Protein AF-A0A179BEB5-F1 (afdb_monomer_lite)

Organism: Rhizobium leguminosarum (NCBI:txid384)

Radius of gyration: 16.82 Å; chains: 1; bounding box: 39×48×45 Å

Structure (mmCIF, N/CA/C/O backbone):
data_AF-A0A179BEB5-F1
#
_entry.id   AF-A0A179BEB5-F1
#
loop_
_atom_site.group_PDB
_atom_site.id
_atom_site.type_symbol
_atom_site.label_atom_id
_atom_site.label_alt_id
_atom_site.label_comp_id
_atom_site.label_asym_id
_atom_site.label_entity_id
_atom_site.label_seq_id
_atom_site.pdbx_PDB_ins_code
_atom_site.Cartn_x
_atom_site.Cartn_y
_atom_site.Cartn_z
_atom_site.occupancy
_atom_site.B_iso_or_equiv
_atom_site.auth_seq_id
_atom_site.auth_comp_id
_atom_site.auth_asym_id
_atom_site.auth_atom_id
_atom_site.pdbx_PDB_model_num
ATOM 1 N N . MET A 1 1 ? 1.608 3.283 19.211 1.00 69.62 1 MET A N 1
ATOM 2 C CA . MET A 1 1 ? 1.723 3.053 17.757 1.00 69.62 1 MET A CA 1
ATOM 3 C C . MET A 1 1 ? 1.717 1.557 17.558 1.00 69.62 1 MET A C 1
ATOM 5 O O . MET A 1 1 ? 2.551 0.894 18.161 1.00 69.62 1 MET A O 1
ATOM 9 N N . VAL A 1 2 ? 0.733 1.045 16.826 1.00 82.19 2 VAL A N 1
ATOM 10 C CA . VAL A 1 2 ? 0.591 -0.392 16.544 1.00 82.19 2 VAL A CA 1
ATOM 11 C C . VAL A 1 2 ? 1.192 -0.645 15.170 1.00 82.19 2 VAL A C 1
ATOM 13 O O . VAL A 1 2 ? 1.034 0.196 14.291 1.00 82.19 2 VAL A O 1
ATOM 16 N N . LYS A 1 3 ? 1.918 -1.748 14.996 1.00 85.81 3 LYS A N 1
ATOM 17 C CA . LYS A 1 3 ? 2.473 -2.148 13.702 1.00 85.81 3 LYS A CA 1
ATOM 18 C C . LYS A 1 3 ? 2.000 -3.551 13.357 1.00 85.81 3 LYS A C 1
ATOM 20 O O . LYS A 1 3 ? 1.951 -4.388 14.255 1.00 85.81 3 LYS A O 1
ATOM 25 N N . ALA A 1 4 ? 1.687 -3.778 12.093 1.00 85.62 4 ALA A N 1
ATOM 26 C CA . ALA A 1 4 ? 1.314 -5.076 11.556 1.00 85.62 4 ALA A CA 1
ATOM 27 C C . ALA A 1 4 ? 2.020 -5.285 10.216 1.00 85.62 4 ALA A C 1
ATOM 29 O O . ALA A 1 4 ? 2.137 -4.349 9.428 1.00 85.62 4 ALA A O 1
ATOM 30 N N . ASP A 1 5 ? 2.503 -6.496 9.970 1.00 87.94 5 ASP A N 1
ATOM 31 C CA . ASP A 1 5 ? 3.088 -6.871 8.689 1.00 87.94 5 ASP A CA 1
ATOM 32 C C . ASP A 1 5 ? 2.019 -7.567 7.844 1.00 87.94 5 ASP A C 1
ATOM 34 O O . ASP A 1 5 ? 1.338 -8.480 8.311 1.00 87.94 5 ASP A O 1
ATOM 38 N N . GLY A 1 6 ? 1.870 -7.119 6.603 1.00 84.94 6 GLY A N 1
ATOM 39 C CA . GLY A 1 6 ? 0.971 -7.677 5.607 1.00 84.94 6 GLY A CA 1
ATOM 40 C C . GLY A 1 6 ? 1.747 -8.108 4.368 1.00 84.94 6 GLY A C 1
ATOM 41 O O . GLY A 1 6 ? 2.810 -7.576 4.044 1.00 84.94 6 GLY A O 1
ATOM 42 N N . ASN A 1 7 ? 1.223 -9.085 3.636 1.00 88.94 7 ASN A N 1
ATOM 43 C CA . ASN A 1 7 ? 1.724 -9.393 2.298 1.00 88.94 7 ASN A CA 1
ATOM 44 C C . ASN A 1 7 ? 0.772 -8.783 1.283 1.00 88.94 7 ASN A C 1
ATOM 46 O O . ASN A 1 7 ? -0.428 -8.809 1.474 1.00 88.94 7 ASN A O 1
ATOM 50 N N . G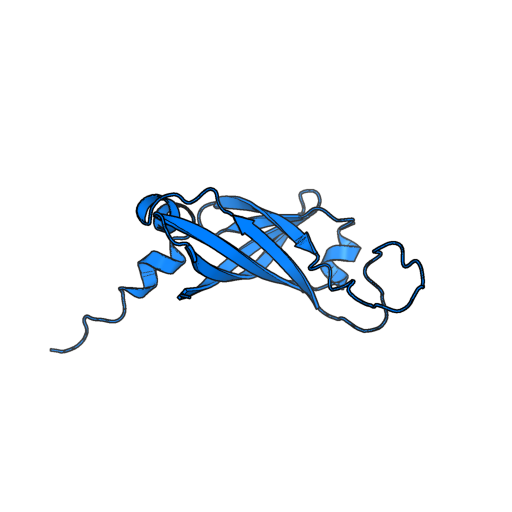LY A 1 8 ? 1.269 -8.238 0.193 1.00 88.94 8 GLY A N 1
ATOM 51 C CA . GLY A 1 8 ? 0.441 -7.661 -0.851 1.00 88.94 8 GLY A CA 1
ATOM 52 C C . GLY A 1 8 ? 1.109 -7.850 -2.190 1.00 88.94 8 GLY A C 1
ATOM 53 O O . GLY A 1 8 ? 2.012 -8.675 -2.351 1.00 88.94 8 GLY A O 1
ATOM 54 N N . ALA A 1 9 ? 0.683 -7.058 -3.154 1.00 91.56 9 ALA A N 1
ATOM 55 C CA . ALA A 1 9 ? 1.356 -6.977 -4.424 1.00 91.56 9 ALA A CA 1
ATOM 56 C C . ALA A 1 9 ? 1.469 -5.526 -4.869 1.00 91.56 9 ALA A C 1
ATOM 58 O O . ALA A 1 9 ? 0.531 -4.755 -4.724 1.00 91.56 9 ALA A O 1
ATOM 59 N N . ILE A 1 10 ? 2.620 -5.146 -5.396 1.00 89.81 10 ILE A N 1
ATOM 60 C CA . ILE A 1 10 ? 2.827 -3.834 -5.989 1.00 89.81 10 ILE A CA 1
ATOM 61 C C . ILE A 1 10 ? 2.472 -3.899 -7.473 1.00 89.81 10 ILE A C 1
ATOM 63 O O . ILE A 1 10 ? 2.978 -4.758 -8.189 1.00 89.81 10 ILE A O 1
ATOM 67 N N . ASP A 1 11 ? 1.599 -3.005 -7.915 1.00 89.50 11 ASP A N 1
ATOM 68 C CA . ASP A 1 11 ? 1.222 -2.773 -9.304 1.00 89.50 11 ASP A CA 1
ATOM 69 C C . ASP A 1 11 ? 1.968 -1.542 -9.831 1.00 89.50 11 ASP A C 1
ATOM 71 O O . ASP A 1 11 ? 1.822 -0.433 -9.308 1.00 89.50 11 ASP A O 1
ATOM 75 N N . VAL A 1 12 ? 2.783 -1.751 -10.864 1.00 88.00 12 VAL A N 1
ATOM 76 C CA . VAL A 1 12 ? 3.509 -0.701 -11.588 1.00 88.00 12 VAL A CA 1
ATOM 77 C C . VAL A 1 12 ? 3.190 -0.856 -13.063 1.00 88.00 12 VAL A C 1
ATOM 79 O O . VAL A 1 12 ? 3.515 -1.883 -13.657 1.00 88.00 12 VAL A O 1
ATOM 82 N N . ASN A 1 13 ? 2.535 0.143 -13.660 1.00 84.88 13 ASN A N 1
ATOM 83 C CA . ASN A 1 13 ? 2.122 0.110 -15.070 1.00 84.88 13 ASN A CA 1
ATOM 84 C C . ASN A 1 13 ? 1.321 -1.159 -15.457 1.00 84.88 13 ASN A C 1
ATOM 86 O O . ASN A 1 13 ? 1.481 -1.698 -16.552 1.00 84.88 13 ASN A O 1
ATOM 90 N N . GLY A 1 14 ? 0.473 -1.672 -14.557 1.00 84.38 14 GLY A N 1
ATOM 91 C CA . GLY A 1 14 ? -0.306 -2.898 -14.777 1.00 84.38 14 GLY A CA 1
ATOM 92 C C . GLY A 1 14 ? 0.474 -4.202 -14.569 1.00 84.38 14 GLY A C 1
ATOM 93 O O . GLY A 1 14 ? -0.055 -5.284 -14.832 1.00 84.38 14 GLY A O 1
ATOM 94 N N . GLN A 1 15 ? 1.736 -4.127 -14.136 1.00 85.62 15 GLN A N 1
ATOM 95 C CA . GLN A 1 15 ? 2.551 -5.286 -13.795 1.00 85.62 15 GLN A CA 1
ATOM 96 C C . GLN A 1 15 ? 2.611 -5.448 -12.282 1.00 85.62 15 GLN A C 1
ATOM 98 O O . GLN A 1 15 ? 3.115 -4.587 -11.563 1.00 85.62 15 GLN A O 1
ATOM 103 N N . VAL A 1 16 ? 2.115 -6.592 -11.819 1.00 88.50 16 VAL A N 1
ATOM 104 C CA . VAL A 1 16 ? 1.935 -6.889 -10.401 1.00 88.50 16 VAL A CA 1
ATOM 105 C C . VAL A 1 16 ? 3.061 -7.795 -9.900 1.00 88.50 16 VAL A C 1
ATOM 107 O O . VAL A 1 16 ? 3.368 -8.805 -10.536 1.00 88.50 16 VAL A O 1
ATOM 110 N N . SER A 1 17 ? 3.664 -7.473 -8.754 1.00 87.31 17 SER A N 1
ATOM 111 C CA . SER A 1 17 ? 4.646 -8.333 -8.076 1.00 87.31 17 SER A CA 1
ATOM 112 C C . SER A 1 17 ? 4.341 -8.488 -6.593 1.00 87.31 17 SER A C 1
ATOM 114 O O . SER A 1 17 ? 4.029 -7.495 -5.942 1.00 87.31 17 SER A O 1
ATOM 116 N N . PRO A 1 18 ? 4.466 -9.697 -6.020 1.00 89.00 18 PRO A N 1
ATOM 117 C CA . PRO A 1 18 ? 4.271 -9.899 -4.591 1.00 89.00 18 PRO A CA 1
ATOM 118 C C . PRO A 1 18 ? 5.323 -9.129 -3.782 1.00 89.00 18 PRO A C 1
ATOM 120 O O . PRO A 1 18 ? 6.510 -9.152 -4.111 1.00 89.00 18 PRO A O 1
ATOM 123 N N . VAL A 1 19 ? 4.880 -8.461 -2.718 1.00 88.69 19 VAL A N 1
ATOM 124 C CA . VAL A 1 19 ? 5.723 -7.713 -1.773 1.00 88.69 19 VAL A CA 1
ATOM 125 C C . VAL A 1 19 ? 5.209 -7.887 -0.349 1.00 88.69 19 VAL A C 1
ATOM 127 O O . VAL A 1 19 ? 4.036 -8.177 -0.127 1.00 88.69 19 VAL A O 1
ATOM 130 N N . THR A 1 20 ? 6.077 -7.678 0.631 1.00 89.25 20 THR A N 1
ATOM 131 C CA . THR A 1 20 ? 5.675 -7.564 2.038 1.00 89.25 20 THR A CA 1
ATOM 132 C C . THR A 1 20 ? 5.688 -6.091 2.422 1.00 89.25 20 THR A C 1
ATOM 134 O O . THR A 1 20 ? 6.614 -5.364 2.062 1.00 89.25 20 THR A O 1
ATOM 137 N N . TYR A 1 21 ? 4.663 -5.652 3.141 1.00 88.44 21 TYR A N 1
ATOM 138 C CA . TYR A 1 21 ? 4.508 -4.288 3.619 1.00 88.44 21 TYR A CA 1
ATOM 139 C C . TYR A 1 21 ? 4.249 -4.284 5.126 1.00 88.44 21 TYR A C 1
ATOM 141 O O . TYR A 1 21 ? 3.683 -5.219 5.679 1.00 88.44 21 TYR A O 1
ATOM 149 N N . THR A 1 22 ? 4.660 -3.224 5.803 1.00 88.88 22 THR A N 1
ATOM 150 C CA . THR A 1 22 ? 4.373 -2.979 7.212 1.00 88.88 22 THR A CA 1
ATOM 151 C C . THR A 1 22 ? 3.416 -1.804 7.304 1.00 88.88 22 THR A C 1
ATOM 153 O O . THR A 1 22 ? 3.684 -0.730 6.766 1.00 88.88 22 THR A O 1
ATOM 156 N N . VAL A 1 23 ? 2.323 -1.982 8.032 1.00 87.62 23 VAL A N 1
ATOM 157 C CA . VAL A 1 23 ? 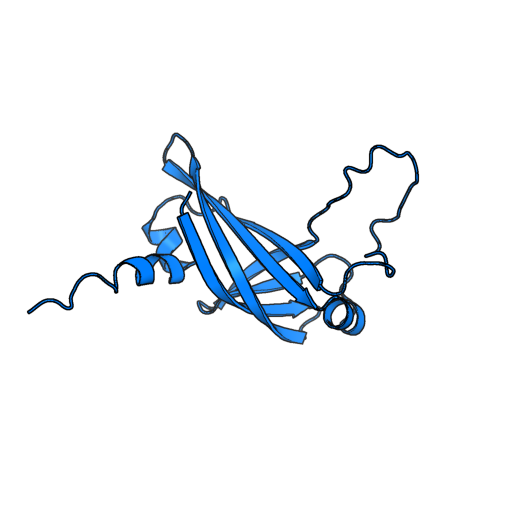1.368 -0.928 8.359 1.00 87.62 23 VAL A CA 1
ATOM 158 C C . VAL A 1 23 ? 1.589 -0.464 9.786 1.00 87.62 23 VAL A C 1
ATOM 160 O O . VAL A 1 23 ? 1.691 -1.261 10.712 1.00 87.62 23 VAL A O 1
ATOM 163 N N . SER A 1 24 ? 1.656 0.844 9.977 1.00 85.88 24 SER A N 1
ATOM 164 C CA . SER A 1 24 ? 1.853 1.526 11.246 1.00 85.88 24 SER A CA 1
ATOM 165 C C . SER A 1 24 ? 0.647 2.407 11.548 1.00 85.88 24 SER A C 1
ATOM 167 O O . SER A 1 24 ? 0.402 3.409 10.885 1.00 85.88 24 SER A O 1
ATOM 169 N N . LEU A 1 25 ? -0.085 2.064 12.602 1.00 84.38 25 LEU A N 1
ATOM 170 C CA . LEU A 1 25 ? -1.226 2.817 13.096 1.00 84.38 25 LEU A CA 1
ATOM 171 C C . LEU A 1 25 ? -0.802 3.819 14.176 1.00 84.38 25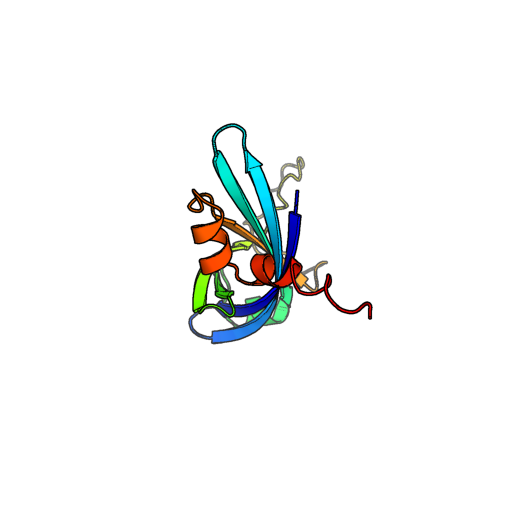 LEU A C 1
ATOM 173 O O . LEU A 1 25 ? -0.307 3.451 15.255 1.00 84.38 25 LEU A O 1
ATOM 177 N N . LYS A 1 26 ? -1.072 5.098 13.920 1.00 84.25 26 LYS A N 1
ATOM 178 C CA . LYS A 1 26 ? -0.932 6.202 14.870 1.00 84.25 26 LYS A CA 1
ATOM 179 C C . LYS A 1 26 ? -2.306 6.802 15.164 1.00 84.25 26 LYS A C 1
ATOM 181 O O . LYS A 1 26 ? -2.912 7.463 14.330 1.00 84.25 26 LYS A O 1
ATOM 186 N N . GLN A 1 27 ? -2.796 6.606 16.384 1.00 78.44 27 GLN A N 1
ATOM 187 C CA . GLN A 1 27 ? -4.022 7.260 16.839 1.00 78.44 27 GLN A CA 1
ATOM 188 C C . GLN A 1 27 ? -3.740 8.746 17.108 1.00 78.44 27 GLN A C 1
ATOM 190 O O . GLN A 1 27 ? -2.902 9.077 17.952 1.00 78.44 27 GLN A O 1
ATOM 195 N N . ARG A 1 28 ? -4.425 9.652 16.401 1.00 72.88 28 ARG A N 1
ATOM 196 C CA . ARG A 1 28 ? -4.389 11.092 16.695 1.00 72.88 28 ARG A CA 1
ATOM 197 C C . ARG A 1 28 ? -5.418 11.442 17.771 1.00 72.88 28 ARG A C 1
ATOM 199 O O . ARG A 1 28 ? -6.443 10.776 17.933 1.00 72.88 28 ARG A O 1
ATOM 206 N N . LYS A 1 29 ? -5.161 12.523 18.518 1.00 70.06 29 LYS A N 1
ATOM 207 C CA . LYS A 1 29 ? -6.148 13.088 19.452 1.00 70.06 29 LYS A CA 1
ATOM 208 C C . LYS A 1 29 ? -7.397 13.490 18.657 1.00 70.06 29 LYS A C 1
ATOM 210 O O . LYS A 1 29 ? -7.294 14.345 17.787 1.00 70.06 29 LYS A O 1
ATOM 215 N N . GLY A 1 30 ? -8.548 12.885 18.961 1.00 65.19 30 GLY A N 1
ATOM 216 C CA . GLY A 1 30 ? -9.828 13.225 18.319 1.00 65.19 30 GLY A CA 1
ATOM 217 C C . GLY A 1 30 ? -10.435 12.167 17.388 1.00 65.19 30 GLY A C 1
ATOM 218 O O . GLY A 1 30 ? -11.215 12.537 16.522 1.00 65.19 30 GLY A O 1
ATOM 219 N N . ARG A 1 31 ? -10.133 10.871 17.584 1.00 64.62 31 ARG A N 1
ATOM 220 C CA . ARG A 1 31 ? -10.690 9.719 16.827 1.00 64.62 31 ARG A CA 1
ATOM 221 C C . ARG A 1 31 ? -10.211 9.567 15.377 1.00 64.62 31 ARG A C 1
ATOM 223 O O . ARG A 1 31 ? -10.697 8.693 14.675 1.00 64.62 31 ARG A O 1
ATOM 230 N N . SER A 1 32 ? -9.243 10.361 14.932 1.00 69.44 32 SER A N 1
ATOM 231 C CA . SER A 1 32 ? -8.615 10.165 13.622 1.00 69.44 32 SER A CA 1
ATOM 232 C C . SER A 1 32 ? -7.490 9.138 13.733 1.00 69.44 32 SER A C 1
ATOM 234 O O . SER A 1 32 ? -6.637 9.243 14.623 1.00 69.44 32 SER A O 1
ATOM 236 N N . TYR A 1 33 ? -7.469 8.163 12.832 1.00 76.75 33 TYR A N 1
ATOM 237 C CA . TYR A 1 33 ? -6.379 7.204 12.725 1.00 76.75 33 TYR A CA 1
ATOM 238 C C . TYR A 1 33 ? -5.485 7.609 11.557 1.00 76.75 33 TYR A C 1
ATOM 240 O O . TYR A 1 33 ? -5.957 7.863 10.456 1.00 76.75 33 TYR A O 1
ATOM 248 N N . GLU A 1 34 ? -4.188 7.710 11.813 1.00 83.62 34 GLU A N 1
ATOM 249 C CA . GLU A 1 34 ? -3.184 7.883 10.774 1.00 83.62 34 GLU A CA 1
ATOM 250 C C . GLU A 1 34 ? -2.568 6.518 10.499 1.00 83.62 34 GLU A C 1
ATOM 252 O O . GLU A 1 34 ? -1.943 5.923 11.383 1.00 83.62 34 GLU A O 1
ATOM 257 N N . VAL A 1 35 ? -2.791 6.021 9.288 1.00 84.44 35 VAL A N 1
ATOM 258 C CA . VAL A 1 35 ? -2.214 4.774 8.808 1.00 84.44 35 VAL A CA 1
ATOM 259 C C . VAL A 1 35 ? -1.034 5.116 7.916 1.00 84.44 35 VAL A C 1
ATOM 261 O O . VAL A 1 35 ? -1.174 5.821 6.919 1.00 84.44 35 VAL A O 1
ATOM 264 N N . ASP A 1 36 ? 0.134 4.633 8.304 1.00 87.44 36 ASP A N 1
ATOM 265 C CA . ASP A 1 36 ? 1.379 4.783 7.566 1.00 87.44 36 ASP A CA 1
ATOM 266 C C . ASP A 1 36 ? 1.794 3.404 7.062 1.00 87.44 36 ASP A C 1
ATOM 268 O O . ASP A 1 36 ? 1.935 2.468 7.845 1.00 87.44 36 ASP A O 1
ATOM 272 N N . ILE A 1 37 ? 1.914 3.245 5.755 1.00 87.44 37 ILE A N 1
ATOM 273 C CA . ILE A 1 37 ? 2.287 1.986 5.121 1.00 87.44 37 ILE A CA 1
ATOM 274 C C . ILE A 1 37 ? 3.678 2.149 4.565 1.00 87.44 37 ILE A C 1
ATOM 276 O O . ILE A 1 37 ? 3.983 3.151 3.925 1.00 87.44 37 ILE A O 1
ATOM 280 N N . ARG A 1 38 ? 4.501 1.131 4.767 1.00 88.19 38 ARG A N 1
ATOM 281 C CA . ARG A 1 38 ? 5.883 1.114 4.327 1.00 88.19 38 ARG A CA 1
ATOM 282 C C . ARG A 1 38 ? 6.219 -0.242 3.756 1.00 88.19 38 ARG A C 1
ATOM 284 O O . ARG A 1 38 ? 5.949 -1.254 4.393 1.00 88.19 38 ARG A O 1
ATOM 291 N N . LEU A 1 39 ? 6.829 -0.284 2.586 1.00 88.00 39 LEU A N 1
ATOM 292 C CA . LEU A 1 39 ? 7.243 -1.536 1.969 1.00 88.00 39 LEU A CA 1
ATOM 293 C C . LEU A 1 39 ? 8.571 -1.379 1.255 1.00 88.00 39 LEU A C 1
ATOM 295 O O . LEU A 1 39 ? 8.919 -0.296 0.794 1.00 88.00 39 LEU A O 1
ATOM 299 N N . MET A 1 40 ? 9.298 -2.485 1.164 1.00 85.50 40 MET A N 1
ATOM 300 C CA . MET A 1 40 ? 10.531 -2.541 0.394 1.00 85.50 40 MET A CA 1
ATOM 301 C C . MET A 1 40 ? 10.247 -3.239 -0.925 1.00 85.50 40 MET A C 1
ATOM 303 O O . MET A 1 40 ? 9.844 -4.403 -0.943 1.00 85.50 40 MET A O 1
ATOM 307 N N . ALA A 1 41 ? 10.470 -2.532 -2.024 1.00 83.81 41 ALA A N 1
ATOM 308 C CA . ALA A 1 41 ? 10.392 -3.098 -3.359 1.00 83.81 41 ALA A CA 1
ATOM 309 C C . ALA A 1 41 ? 11.798 -3.160 -3.974 1.00 83.81 41 ALA A C 1
ATOM 311 O O . ALA A 1 41 ? 12.582 -2.221 -3.811 1.00 83.81 41 ALA A O 1
ATOM 312 N N . PRO A 1 42 ? 12.152 -4.245 -4.685 1.00 81.31 42 PRO A N 1
ATOM 313 C CA . PRO A 1 42 ? 13.439 -4.326 -5.358 1.00 81.31 42 PRO A CA 1
ATOM 314 C C . PRO A 1 42 ? 13.543 -3.209 -6.396 1.00 81.31 42 PRO A C 1
ATOM 316 O O . PRO A 1 42 ? 12.706 -3.100 -7.294 1.00 81.31 42 PRO A O 1
ATOM 319 N N . ARG A 1 43 ? 14.586 -2.384 -6.273 1.00 76.19 43 ARG A N 1
ATOM 320 C CA . ARG A 1 43 ? 14.797 -1.224 -7.145 1.00 76.19 43 ARG A CA 1
ATOM 321 C C . ARG A 1 43 ? 14.870 -1.625 -8.608 1.00 76.19 43 ARG A C 1
ATOM 323 O O . ARG A 1 43 ? 14.254 -0.998 -9.460 1.00 76.19 43 ARG A O 1
ATOM 330 N N . ASP A 1 44 ? 15.622 -2.685 -8.874 1.00 80.69 44 ASP A N 1
ATOM 331 C CA . ASP A 1 44 ? 15.807 -3.212 -10.219 1.00 80.69 44 ASP A CA 1
ATOM 332 C C . ASP A 1 44 ? 14.467 -3.630 -10.836 1.00 80.69 44 ASP A C 1
ATOM 334 O O . ASP A 1 44 ? 14.179 -3.276 -11.973 1.00 80.69 44 ASP A O 1
ATOM 338 N N . TRP A 1 45 ? 13.585 -4.258 -10.049 1.00 83.62 45 TRP A N 1
ATOM 339 C CA . TRP A 1 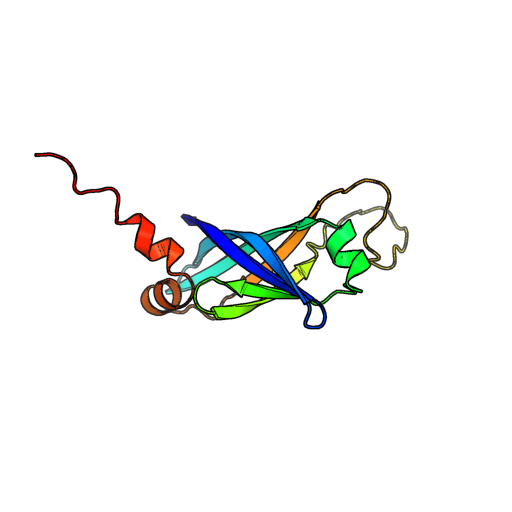45 ? 12.235 -4.575 -10.504 1.00 83.62 45 TRP A CA 1
ATOM 340 C C . TRP A 1 45 ? 11.449 -3.301 -10.818 1.00 83.62 45 TRP A C 1
ATOM 342 O O . TRP A 1 45 ? 10.906 -3.201 -11.905 1.00 83.62 45 TRP A O 1
ATOM 352 N N . LEU A 1 46 ? 11.430 -2.295 -9.939 1.00 82.12 46 LEU A N 1
ATOM 353 C CA . LEU A 1 46 ? 10.740 -1.026 -10.214 1.00 82.12 46 LEU A CA 1
ATOM 354 C C . LEU A 1 46 ? 11.226 -0.387 -11.528 1.00 82.12 46 LEU A C 1
ATOM 356 O O . LEU A 1 46 ? 10.419 -0.057 -12.397 1.00 82.12 46 LEU A O 1
ATOM 360 N N . LEU A 1 47 ? 12.543 -0.281 -11.711 1.00 79.94 47 LEU A N 1
ATOM 361 C CA . LEU A 1 47 ? 13.148 0.314 -12.905 1.00 79.94 47 LEU A CA 1
ATOM 362 C C . LEU A 1 47 ? 12.871 -0.500 -14.174 1.00 79.94 47 LEU A C 1
ATOM 364 O O . LEU A 1 47 ? 12.537 0.081 -15.204 1.00 79.94 47 LEU A O 1
ATOM 368 N N . GLN A 1 48 ? 12.941 -1.834 -14.101 1.00 80.94 48 GLN A N 1
ATOM 369 C CA . GLN A 1 48 ? 12.584 -2.722 -15.215 1.00 80.94 48 GLN A CA 1
ATOM 370 C C . GLN A 1 48 ? 11.132 -2.528 -15.674 1.00 80.94 48 GLN A C 1
ATOM 372 O O . GLN A 1 48 ? 10.824 -2.726 -16.848 1.00 80.94 48 GLN A O 1
ATOM 377 N N . ARG A 1 49 ? 10.234 -2.158 -14.754 1.00 81.81 49 ARG A N 1
ATOM 378 C CA . ARG A 1 49 ? 8.796 -1.962 -15.003 1.00 81.81 49 ARG A CA 1
ATOM 379 C C . ARG A 1 49 ? 8.448 -0.534 -15.433 1.00 81.81 49 ARG A C 1
ATOM 381 O O . ARG A 1 49 ? 7.271 -0.219 -15.610 1.00 81.81 49 ARG A O 1
ATOM 388 N N . GLY A 1 50 ? 9.450 0.333 -15.583 1.00 75.88 50 GLY A N 1
ATOM 389 C CA . GLY A 1 50 ? 9.242 1.745 -15.894 1.00 75.88 50 GLY A CA 1
ATOM 390 C C . GLY A 1 50 ? 8.584 2.505 -14.744 1.00 75.88 50 GLY A C 1
ATOM 391 O O . GLY A 1 50 ? 7.763 3.384 -14.987 1.00 75.88 50 GLY A O 1
ATOM 392 N N . PHE A 1 51 ? 8.885 2.141 -13.493 1.00 78.75 51 PHE A N 1
ATOM 393 C CA . PHE A 1 51 ? 8.476 2.932 -12.338 1.00 78.75 51 PHE A CA 1
ATOM 394 C C . PHE A 1 51 ? 9.097 4.326 -12.439 1.00 78.75 51 PHE A C 1
ATOM 396 O O . PHE A 1 51 ? 10.308 4.485 -12.282 1.00 78.75 51 PHE A O 1
ATOM 403 N N . GLU A 1 52 ? 8.263 5.324 -12.709 1.00 72.19 52 GLU A N 1
ATOM 404 C CA . GLU A 1 52 ? 8.685 6.719 -12.690 1.00 72.19 52 GLU A CA 1
ATOM 405 C C . GLU A 1 52 ? 8.580 7.257 -11.265 1.00 72.19 52 GLU A C 1
ATOM 407 O O . GLU A 1 52 ? 9.604 7.548 -10.651 1.00 72.19 52 GLU A O 1
ATOM 412 N N . ARG A 1 53 ? 7.354 7.368 -10.729 1.00 69.88 53 ARG A N 1
ATOM 413 C CA . ARG A 1 53 ? 7.077 7.900 -9.375 1.00 69.88 53 ARG A CA 1
ATOM 414 C C . ARG A 1 53 ? 5.790 7.369 -8.730 1.00 69.88 53 ARG A C 1
ATOM 416 O O . ARG A 1 53 ? 5.610 7.536 -7.527 1.00 69.88 53 ARG A O 1
ATOM 423 N N . ASP A 1 54 ? 4.919 6.741 -9.517 1.00 75.19 54 ASP A N 1
ATOM 424 C CA . ASP A 1 54 ? 3.601 6.267 -9.096 1.00 75.19 54 ASP A CA 1
ATOM 425 C C . ASP A 1 54 ? 3.564 4.737 -9.113 1.00 75.19 54 ASP A C 1
ATOM 427 O O . ASP A 1 54 ? 3.838 4.096 -10.131 1.00 75.19 54 ASP A O 1
ATOM 431 N N . ALA A 1 55 ? 3.221 4.145 -7.973 1.00 85.56 55 ALA A N 1
ATOM 432 C CA . ALA A 1 55 ? 2.914 2.728 -7.859 1.00 85.56 55 ALA A CA 1
ATOM 433 C C . ALA A 1 55 ? 1.687 2.543 -6.977 1.00 85.56 55 ALA A C 1
ATOM 435 O O . ALA A 1 55 ? 1.339 3.393 -6.158 1.00 85.56 55 ALA A O 1
ATOM 436 N N . VAL A 1 56 ? 1.032 1.400 -7.133 1.00 90.19 56 VAL A N 1
ATOM 437 C CA . VAL A 1 56 ? -0.143 1.054 -6.341 1.00 90.19 56 VAL A CA 1
ATOM 438 C C . VAL A 1 56 ? 0.148 -0.222 -5.573 1.00 90.19 56 VAL A C 1
ATOM 440 O O . VAL A 1 56 ? 0.362 -1.276 -6.158 1.00 90.19 56 VAL A O 1
ATOM 443 N N . LEU A 1 57 ? 0.126 -0.152 -4.248 1.00 89.69 57 LEU A N 1
ATOM 444 C CA . LEU A 1 57 ? 0.058 -1.341 -3.417 1.00 89.69 57 LEU A CA 1
ATOM 445 C C . LEU A 1 57 ? -1.363 -1.900 -3.463 1.00 89.69 57 LEU A C 1
ATOM 447 O O . LEU A 1 57 ? -2.332 -1.220 -3.142 1.00 89.69 57 LEU A O 1
ATOM 451 N N . VAL A 1 58 ? -1.473 -3.165 -3.820 1.00 89.62 58 VAL A N 1
ATOM 452 C CA . VAL A 1 58 ? -2.672 -3.979 -3.684 1.00 89.62 58 VAL A CA 1
ATOM 453 C C . VAL A 1 58 ? -2.514 -4.825 -2.422 1.00 89.62 58 VAL A C 1
ATOM 455 O O . VAL A 1 58 ? -1.677 -5.727 -2.372 1.00 89.62 58 VAL A O 1
ATOM 458 N N . SER A 1 59 ? -3.283 -4.522 -1.377 1.00 85.12 59 SER A N 1
ATOM 459 C CA . SER A 1 59 ? -3.313 -5.323 -0.144 1.00 85.12 59 SER A CA 1
ATOM 460 C C . SER A 1 59 ? -3.992 -6.684 -0.372 1.00 85.12 59 SER A C 1
ATOM 462 O O . SER A 1 59 ? -4.668 -6.890 -1.383 1.00 85.12 59 SER A O 1
ATOM 464 N N . GLN A 1 60 ? -3.899 -7.612 0.592 1.00 78.00 60 GLN A N 1
ATOM 465 C CA . GLN A 1 60 ? -4.626 -8.900 0.514 1.00 78.00 60 GLN A CA 1
ATOM 466 C C . GLN A 1 60 ? -6.141 -8.730 0.451 1.00 78.00 60 GLN A C 1
ATOM 468 O O . GLN A 1 60 ? -6.833 -9.539 -0.159 1.00 78.00 60 GLN A O 1
ATOM 473 N N . SER A 1 61 ? -6.656 -7.670 1.075 1.00 73.81 61 SER A N 1
ATOM 474 C CA . SER A 1 61 ? -8.073 -7.305 1.035 1.00 73.81 61 SER A CA 1
ATOM 475 C C . SER A 1 61 ? -8.515 -6.786 -0.342 1.00 73.81 61 SER A C 1
ATOM 477 O O . SER A 1 61 ? -9.708 -6.593 -0.566 1.00 73.81 61 SER A O 1
ATOM 479 N N . GLY A 1 62 ? -7.578 -6.563 -1.273 1.00 80.00 62 GLY A N 1
ATOM 480 C CA . GLY A 1 62 ? -7.833 -5.971 -2.584 1.00 80.00 62 GLY A CA 1
ATOM 481 C C . GLY A 1 62 ? -7.910 -4.443 -2.559 1.00 80.00 62 GLY A C 1
ATOM 482 O O . GLY A 1 62 ? -8.291 -3.833 -3.560 1.00 80.00 62 GLY A O 1
ATOM 483 N N . ALA A 1 63 ? -7.552 -3.806 -1.438 1.00 82.75 63 ALA A N 1
ATOM 484 C CA . ALA A 1 63 ? -7.464 -2.356 -1.364 1.00 82.75 63 ALA A CA 1
ATOM 485 C C . ALA A 1 63 ? -6.294 -1.871 -2.226 1.00 82.75 63 ALA A C 1
ATOM 487 O O . ALA A 1 63 ? -5.184 -2.395 -2.146 1.00 82.75 63 ALA A O 1
ATOM 488 N N . ARG A 1 64 ? -6.559 -0.865 -3.060 1.00 87.56 64 ARG A N 1
ATOM 489 C CA . ARG A 1 64 ? -5.571 -0.232 -3.936 1.00 87.56 64 ARG A CA 1
ATOM 490 C C . ARG A 1 64 ? -5.104 1.053 -3.275 1.00 87.56 64 ARG A C 1
ATOM 492 O O . ARG A 1 64 ? -5.880 1.998 -3.157 1.00 87.56 64 ARG A O 1
ATOM 499 N N . ILE A 1 65 ? -3.861 1.063 -2.826 1.00 87.12 65 ILE A N 1
ATOM 500 C CA . ILE A 1 65 ? -3.270 2.140 -2.045 1.00 87.12 65 ILE A CA 1
ATOM 501 C C . ILE A 1 65 ? -2.140 2.753 -2.876 1.00 87.12 65 ILE A C 1
ATOM 503 O O . ILE A 1 65 ? -1.178 2.047 -3.182 1.00 87.12 65 ILE A O 1
ATOM 507 N N . PRO A 1 66 ? -2.228 4.032 -3.267 1.00 87.25 66 PRO A N 1
ATOM 508 C CA . PRO A 1 66 ? -1.130 4.692 -3.958 1.00 87.25 66 PRO A CA 1
ATOM 509 C C . PRO A 1 66 ? 0.067 4.801 -3.009 1.00 87.25 66 PRO A C 1
ATOM 511 O O . PRO A 1 66 ? -0.066 5.300 -1.891 1.00 87.25 66 PRO A O 1
ATOM 514 N N . ILE A 1 67 ? 1.215 4.296 -3.448 1.00 86.50 67 ILE A N 1
ATOM 515 C CA . ILE A 1 67 ? 2.486 4.343 -2.727 1.00 86.50 67 ILE A CA 1
ATOM 516 C C . ILE A 1 67 ? 3.456 5.244 -3.487 1.00 86.50 67 ILE A C 1
ATOM 518 O O . ILE A 1 67 ? 3.510 5.247 -4.717 1.00 86.50 67 ILE A O 1
ATOM 522 N N . TYR A 1 68 ? 4.250 5.978 -2.726 1.00 83.62 68 TYR A N 1
ATOM 523 C CA . TYR A 1 68 ? 5.208 6.950 -3.222 1.00 83.62 68 TYR A CA 1
ATOM 524 C C . TYR A 1 68 ? 6.605 6.561 -2.743 1.00 83.62 68 TYR A C 1
ATOM 526 O O . TYR A 1 68 ? 6.735 6.017 -1.642 1.00 83.62 68 TYR A O 1
ATOM 534 N N . PRO A 1 69 ? 7.662 6.822 -3.523 1.00 77.25 69 PRO A N 1
ATOM 535 C CA . PRO A 1 69 ? 9.017 6.654 -3.022 1.00 77.25 69 PRO A CA 1
ATOM 536 C C . PRO A 1 69 ? 9.210 7.523 -1.784 1.00 77.25 69 PRO A C 1
ATOM 538 O O . PRO A 1 69 ? 8.756 8.669 -1.750 1.00 77.25 69 PRO A O 1
ATOM 541 N N . HIS A 1 70 ? 9.818 6.950 -0.744 1.00 70.38 70 HIS A N 1
ATOM 542 C CA . HIS A 1 70 ? 10.215 7.735 0.410 1.00 70.38 70 HIS A CA 1
ATOM 543 C C . HIS A 1 70 ? 11.213 8.784 -0.073 1.00 70.38 70 HIS A C 1
ATOM 545 O O . HIS A 1 70 ? 12.299 8.445 -0.531 1.00 70.38 70 HIS A O 1
ATOM 551 N N . ASP A 1 71 ? 10.804 10.047 -0.038 1.00 59.72 71 ASP A N 1
ATOM 552 C CA . ASP A 1 71 ? 11.673 11.165 -0.366 1.00 59.72 71 ASP A CA 1
ATOM 553 C C . ASP A 1 71 ? 12.617 11.377 0.826 1.00 59.72 71 ASP A C 1
ATOM 555 O O . ASP A 1 71 ? 12.315 12.117 1.763 1.00 59.72 71 ASP A O 1
ATOM 559 N N . ASP A 1 72 ? 13.749 10.671 0.834 1.00 50.81 72 ASP A N 1
ATOM 560 C CA . ASP A 1 72 ? 14.843 10.916 1.780 1.00 50.81 72 ASP A CA 1
ATOM 561 C C . ASP A 1 72 ? 15.629 12.203 1.459 1.00 50.81 72 ASP A C 1
ATOM 563 O O . ASP A 1 72 ? 16.609 12.526 2.132 1.00 50.81 72 ASP A O 1
ATOM 567 N N . SER A 1 73 ? 15.138 13.005 0.507 1.00 46.59 73 SER A N 1
ATOM 568 C CA . SER A 1 73 ? 15.670 14.291 0.055 1.00 46.59 73 SER A CA 1
ATOM 569 C C . SER A 1 73 ? 15.531 15.416 1.102 1.00 46.59 73 SER A C 1
ATOM 571 O O . SER A 1 73 ? 15.040 16.512 0.839 1.00 46.59 73 SER A O 1
ATOM 573 N N . ARG A 1 74 ? 16.039 15.186 2.314 1.00 44.62 74 ARG A N 1
ATOM 574 C CA . ARG A 1 74 ? 16.679 16.225 3.129 1.00 44.62 74 ARG A CA 1
ATOM 575 C C . ARG A 1 74 ? 18.188 16.014 3.109 1.00 44.62 74 ARG A C 1
ATOM 577 O O . ARG A 1 74 ? 18.815 15.860 4.151 1.00 44.62 74 ARG A O 1
ATOM 584 N N . HIS A 1 75 ? 18.771 16.038 1.918 1.00 41.81 75 HIS A N 1
ATOM 585 C CA . HIS A 1 75 ? 20.155 16.466 1.789 1.00 41.81 75 HIS A CA 1
ATOM 586 C C . HIS A 1 75 ? 20.145 17.995 1.704 1.00 41.81 75 HIS A C 1
ATOM 588 O O . HIS A 1 75 ? 19.838 18.578 0.667 1.00 41.81 75 HIS A O 1
ATOM 594 N N . ASP A 1 76 ? 20.431 18.638 2.838 1.00 46.62 76 ASP A N 1
ATOM 595 C CA . ASP A 1 76 ? 20.864 20.037 2.919 1.00 46.62 76 ASP A CA 1
ATOM 596 C C . ASP A 1 76 ? 22.269 20.131 2.298 1.00 46.62 76 ASP A C 1
ATOM 598 O O . ASP A 1 76 ? 23.266 20.306 2.978 1.00 46.62 76 ASP A O 1
ATOM 602 N N . ASP A 1 77 ? 22.369 19.875 0.999 1.00 47.78 77 ASP A N 1
ATOM 603 C CA . ASP A 1 77 ? 23.588 20.064 0.223 1.00 47.78 77 ASP A CA 1
ATOM 604 C C . ASP A 1 77 ? 23.129 20.376 -1.198 1.00 47.78 77 ASP A C 1
ATOM 606 O O . ASP A 1 77 ? 22.547 19.533 -1.879 1.00 47.78 77 ASP A O 1
ATOM 610 N N . GLY A 1 78 ? 23.266 21.646 -1.582 1.00 45.41 78 GLY A N 1
ATOM 611 C CA . GLY A 1 78 ? 22.631 22.272 -2.741 1.00 45.41 78 GLY A CA 1
ATOM 612 C C . GLY A 1 78 ? 23.078 21.718 -4.091 1.00 45.41 78 GLY A C 1
ATOM 613 O O . GLY A 1 78 ? 23.714 22.421 -4.873 1.00 45.41 78 GLY A O 1
ATOM 614 N N . ASN A 1 79 ? 22.699 20.483 -4.397 1.00 43.94 79 ASN A N 1
ATOM 615 C CA . ASN A 1 79 ? 22.841 19.895 -5.710 1.00 43.94 79 ASN A CA 1
ATOM 616 C C . ASN A 1 79 ? 21.486 19.341 -6.154 1.00 43.94 79 ASN A C 1
ATOM 618 O O . ASN A 1 79 ? 20.877 18.487 -5.516 1.00 43.94 79 ASN A O 1
ATOM 622 N N . HIS A 1 80 ? 20.994 19.933 -7.232 1.00 43.31 80 HIS A N 1
ATOM 623 C CA . HIS A 1 80 ? 19.711 19.685 -7.862 1.00 43.31 80 HIS A CA 1
ATOM 624 C C . HIS A 1 80 ? 19.700 18.269 -8.456 1.00 43.31 80 HIS A C 1
ATOM 626 O O . HIS A 1 80 ? 20.008 18.077 -9.631 1.00 43.31 80 HIS A O 1
ATOM 632 N N . TYR A 1 81 ? 19.387 17.268 -7.633 1.00 41.06 81 TYR A N 1
ATOM 633 C CA . TYR A 1 81 ? 19.118 15.912 -8.097 1.00 41.06 81 TYR A CA 1
ATOM 634 C C . TYR A 1 81 ? 17.634 15.802 -8.453 1.00 41.06 81 TYR A C 1
ATOM 636 O O . TYR A 1 81 ? 16.75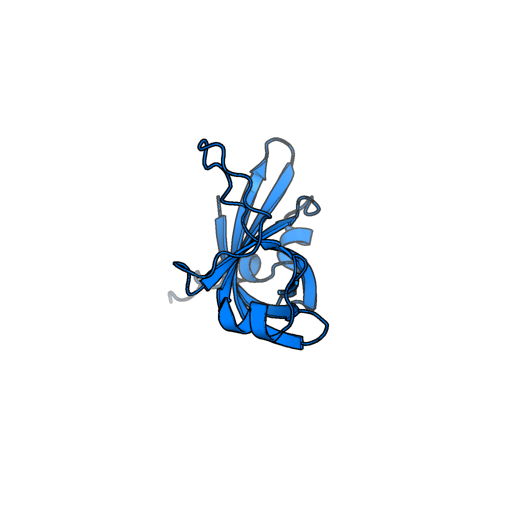6 16.031 -7.626 1.00 41.06 81 TYR A O 1
ATOM 644 N N . ASP A 1 82 ? 17.364 15.458 -9.710 1.00 43.72 82 ASP A N 1
ATOM 645 C CA . ASP A 1 82 ? 16.053 15.364 -10.373 1.00 43.72 82 ASP A CA 1
ATOM 646 C C . ASP A 1 82 ? 15.160 14.218 -9.832 1.00 43.72 82 ASP A C 1
ATOM 648 O O . ASP A 1 82 ? 14.396 13.597 -10.562 1.00 43.72 82 ASP A O 1
ATOM 652 N N . GLY A 1 83 ? 15.268 13.853 -8.550 1.00 47.91 83 GLY A N 1
ATOM 653 C CA . GLY A 1 83 ? 14.518 12.765 -7.907 1.00 47.91 83 GLY A CA 1
ATOM 654 C C . GLY A 1 83 ? 14.471 11.461 -8.720 1.00 47.91 83 GLY A C 1
ATOM 655 O O . GLY A 1 83 ? 13.490 10.715 -8.673 1.00 47.91 83 GLY A O 1
ATOM 656 N N . ARG A 1 84 ? 15.516 11.215 -9.513 1.00 49.16 84 ARG A N 1
ATOM 657 C CA . ARG A 1 84 ? 15.736 9.966 -10.219 1.00 49.16 84 ARG A CA 1
ATOM 658 C C . ARG A 1 84 ? 16.385 9.048 -9.207 1.00 49.16 84 ARG A C 1
ATOM 660 O O . ARG A 1 84 ? 17.476 9.353 -8.754 1.00 49.16 84 ARG A O 1
ATOM 667 N N . LEU A 1 85 ? 15.698 7.964 -8.855 1.00 54.66 85 LEU A N 1
ATOM 668 C CA . LEU A 1 85 ? 16.186 6.896 -7.981 1.00 54.66 85 LEU A CA 1
ATOM 669 C C . LEU A 1 85 ? 17.656 6.582 -8.277 1.00 54.66 85 LEU A C 1
ATOM 671 O O . LEU A 1 85 ? 17.957 5.885 -9.255 1.00 54.66 85 LEU A O 1
ATOM 675 N N . ASP A 1 86 ? 18.556 7.142 -7.471 1.00 48.50 86 ASP A N 1
ATOM 676 C CA . ASP A 1 86 ? 19.971 7.176 -7.807 1.00 48.50 86 ASP A CA 1
ATOM 677 C C . ASP A 1 86 ? 20.552 5.768 -7.748 1.00 48.50 86 ASP A C 1
ATOM 679 O O . ASP A 1 86 ? 20.172 4.938 -6.916 1.00 48.50 86 ASP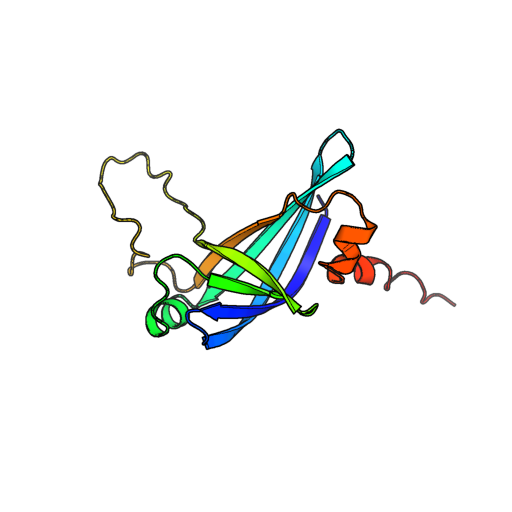 A O 1
ATOM 683 N N . ALA A 1 87 ? 21.396 5.446 -8.729 1.00 50.84 87 ALA A N 1
ATOM 684 C CA . ALA A 1 87 ? 21.712 4.058 -9.035 1.00 50.84 87 ALA A CA 1
ATOM 685 C C . ALA A 1 87 ? 22.774 3.395 -8.194 1.00 50.84 87 ALA A C 1
ATOM 687 O O . ALA A 1 87 ? 22.987 2.189 -8.331 1.00 50.84 87 ALA A O 1
ATOM 688 N N . ALA A 1 88 ? 23.399 4.185 -7.341 1.00 46.16 88 ALA A N 1
ATOM 689 C CA . ALA A 1 88 ? 24.687 3.839 -6.803 1.00 46.16 88 ALA A CA 1
ATOM 690 C C . ALA A 1 88 ? 24.620 3.029 -5.505 1.00 46.16 88 ALA A C 1
ATOM 692 O O . ALA A 1 88 ? 25.538 2.247 -5.293 1.00 46.16 88 ALA A O 1
ATOM 693 N N . ASP A 1 89 ? 23.561 3.141 -4.686 1.00 50.94 89 ASP A N 1
ATOM 694 C CA . ASP A 1 89 ? 23.672 2.661 -3.294 1.00 50.94 89 ASP A CA 1
ATOM 695 C C . ASP A 1 89 ? 22.513 1.799 -2.760 1.00 50.94 89 ASP A C 1
ATOM 697 O O . ASP A 1 89 ? 22.700 1.044 -1.806 1.00 50.94 89 ASP A O 1
ATOM 701 N N . THR A 1 90 ? 21.320 1.815 -3.369 1.00 54.75 90 THR A N 1
ATOM 702 C CA . THR A 1 90 ? 20.149 1.147 -2.765 1.00 54.75 90 THR A CA 1
ATOM 703 C C . THR A 1 90 ? 19.609 -0.006 -3.613 1.00 54.75 90 THR A C 1
ATOM 705 O O . THR A 1 90 ? 19.028 0.185 -4.680 1.00 54.75 90 THR A O 1
ATOM 708 N N . ILE A 1 91 ? 19.765 -1.239 -3.116 1.00 66.62 91 ILE A N 1
ATOM 709 C CA . ILE A 1 91 ? 19.234 -2.463 -3.755 1.00 66.62 91 ILE A CA 1
ATOM 710 C C . ILE A 1 91 ? 17.693 -2.525 -3.647 1.00 66.62 91 ILE A C 1
ATOM 712 O O . ILE A 1 91 ? 17.020 -3.081 -4.517 1.00 66.62 91 ILE A O 1
ATOM 716 N N . SER A 1 92 ? 17.115 -1.931 -2.597 1.00 72.62 92 SER A N 1
ATOM 717 C CA . SER A 1 92 ? 15.667 -1.903 -2.334 1.00 72.62 92 SER A CA 1
ATOM 718 C C . SER A 1 92 ? 15.177 -0.478 -2.129 1.00 72.62 92 SER A C 1
ATOM 720 O O . SER A 1 92 ? 15.767 0.262 -1.356 1.00 72.62 92 SER A O 1
ATOM 722 N N . ILE A 1 93 ? 14.085 -0.104 -2.782 1.00 78.44 93 ILE A N 1
ATOM 723 C CA . ILE A 1 93 ? 13.446 1.198 -2.597 1.00 78.44 93 ILE A CA 1
ATOM 724 C C . ILE A 1 93 ? 12.390 1.076 -1.518 1.00 78.44 93 ILE A C 1
ATOM 726 O O . ILE A 1 93 ? 11.540 0.182 -1.569 1.00 78.44 93 ILE A O 1
ATOM 730 N N . GLU A 1 94 ? 12.451 1.983 -0.549 1.00 84.56 94 GLU A N 1
ATOM 731 C CA . GLU A 1 94 ? 11.382 2.151 0.421 1.00 84.56 94 GLU A CA 1
ATOM 732 C C . GLU A 1 94 ? 10.254 2.958 -0.231 1.00 84.56 94 GLU A C 1
ATOM 734 O O . GLU A 1 94 ? 10.439 4.096 -0.663 1.00 84.56 94 GLU A O 1
ATOM 739 N N . LEU A 1 95 ? 9.080 2.342 -0.332 1.00 86.31 95 LEU A N 1
ATOM 740 C CA . LEU A 1 95 ? 7.861 2.987 -0.794 1.00 86.31 95 LEU A CA 1
ATOM 741 C C . LEU A 1 95 ? 6.942 3.173 0.413 1.00 86.31 95 LEU A C 1
ATOM 743 O O . LEU A 1 95 ? 6.757 2.256 1.220 1.00 86.31 95 LEU A O 1
ATOM 747 N N . THR A 1 96 ? 6.370 4.365 0.534 1.00 86.44 96 THR A N 1
ATOM 748 C CA . THR A 1 96 ? 5.508 4.766 1.644 1.00 86.44 96 THR A CA 1
ATOM 749 C C . THR A 1 96 ? 4.150 5.232 1.141 1.00 86.44 96 THR A C 1
ATOM 751 O O . THR A 1 96 ? 4.038 5.844 0.082 1.00 86.44 96 THR A O 1
ATOM 754 N N . ALA A 1 97 ? 3.101 4.949 1.902 1.00 86.31 97 ALA A N 1
ATOM 755 C CA . ALA A 1 97 ? 1.778 5.515 1.687 1.00 86.31 97 ALA A CA 1
ATOM 756 C C . ALA A 1 97 ? 1.200 5.998 3.005 1.00 86.31 97 ALA A C 1
ATOM 758 O O . ALA A 1 97 ? 1.488 5.455 4.072 1.00 86.31 97 ALA A O 1
ATOM 759 N N . ARG A 1 98 ? 0.336 7.002 2.914 1.00 82.25 98 ARG A N 1
ATOM 760 C CA . ARG A 1 98 ? -0.384 7.532 4.061 1.00 82.25 98 ARG A CA 1
ATOM 761 C C . ARG A 1 98 ? -1.874 7.505 3.773 1.00 82.25 98 ARG A C 1
ATOM 763 O O . ARG A 1 98 ? -2.323 8.109 2.805 1.00 82.25 98 ARG A O 1
ATOM 770 N N . ASP A 1 99 ? -2.624 6.818 4.626 1.00 77.56 99 ASP A N 1
ATOM 771 C CA . ASP A 1 99 ? -4.085 6.791 4.600 1.00 77.56 99 ASP A CA 1
ATOM 772 C C . ASP A 1 99 ? -4.601 7.410 5.907 1.00 77.56 99 ASP A C 1
ATOM 774 O O . ASP A 1 99 ? -4.468 6.850 6.995 1.00 77.56 99 ASP A O 1
ATOM 778 N N . ASP A 1 100 ? -5.163 8.612 5.802 1.00 73.12 100 ASP A N 1
ATOM 779 C CA . ASP A 1 100 ? -5.911 9.279 6.878 1.00 73.12 100 ASP A CA 1
ATOM 780 C C . ASP A 1 100 ? -7.434 9.142 6.707 1.00 73.12 100 ASP A C 1
ATOM 782 O O . ASP A 1 100 ? -8.212 9.690 7.487 1.00 73.12 100 ASP A O 1
ATOM 786 N N . SER A 1 101 ? -7.870 8.350 5.720 1.00 69.12 101 SER A N 1
ATOM 787 C CA . SER A 1 101 ? -9.288 8.081 5.453 1.00 69.12 101 SER A CA 1
ATOM 788 C C . SER A 1 101 ? -9.936 7.181 6.515 1.00 69.12 101 SER A C 1
ATOM 790 O O . SER A 1 101 ? -11.162 7.082 6.578 1.00 69.12 101 SER A O 1
ATOM 792 N N . CYS A 1 102 ? -9.144 6.508 7.354 1.00 69.94 102 CYS A N 1
ATOM 793 C CA . CYS A 1 102 ? -9.647 5.660 8.432 1.00 69.94 102 CYS A CA 1
ATOM 794 C C . CYS A 1 102 ? -10.144 6.504 9.622 1.00 69.94 102 CYS A C 1
ATOM 796 O O . CYS A 1 102 ? -9.367 7.004 10.438 1.00 69.94 102 CYS A O 1
ATOM 798 N N . THR A 1 103 ? -11.467 6.635 9.757 1.00 72.12 103 THR A N 1
ATOM 799 C CA . THR A 1 103 ? -12.110 7.394 10.852 1.00 72.12 103 THR A CA 1
ATOM 800 C C . THR A 1 103 ? -12.595 6.516 12.012 1.00 72.12 103 THR A C 1
ATOM 802 O O . THR A 1 103 ? -13.071 7.033 13.023 1.00 72.12 103 THR A O 1
ATOM 805 N N . SER A 1 104 ? -12.486 5.189 11.895 1.00 74.12 104 SER A N 1
ATOM 806 C CA . SER A 1 104 ? -12.887 4.218 12.919 1.00 74.12 104 SER A CA 1
ATOM 807 C C . SER A 1 104 ? -12.078 2.923 12.826 1.00 74.12 104 SER A C 1
ATOM 809 O O . SER A 1 104 ? -11.569 2.570 11.764 1.00 74.12 104 SER A O 1
ATOM 811 N N . GLU A 1 105 ? -11.994 2.193 13.942 1.00 76.19 105 GLU A N 1
ATOM 812 C CA . GLU A 1 105 ? -11.345 0.874 14.015 1.00 76.19 105 GLU A CA 1
ATOM 813 C C . GLU A 1 105 ? -11.998 -0.144 13.071 1.00 76.19 105 GLU A C 1
ATOM 815 O O . GLU A 1 105 ? -11.305 -0.937 12.449 1.00 76.19 105 GLU A O 1
ATOM 820 N N . VAL A 1 106 ? -13.319 -0.066 12.880 1.00 77.69 106 VAL A N 1
ATOM 821 C CA . VAL A 1 106 ? -14.049 -0.939 11.949 1.00 77.69 106 VAL A CA 1
ATOM 822 C C . VAL A 1 106 ? -13.619 -0.697 10.497 1.00 77.69 106 VAL A C 1
ATOM 824 O O . VAL A 1 106 ? -13.396 -1.652 9.761 1.00 77.69 106 VAL A O 1
ATOM 827 N N . ASP A 1 107 ? -13.460 0.559 10.068 1.00 78.50 107 ASP A N 1
ATOM 828 C CA . ASP A 1 107 ? -12.931 0.885 8.734 1.00 78.50 107 ASP A CA 1
ATOM 829 C C . ASP A 1 107 ? -11.478 0.437 8.576 1.00 78.50 107 ASP A C 1
ATOM 831 O O . ASP A 1 107 ? -11.096 -0.070 7.519 1.00 78.50 107 ASP A O 1
ATOM 835 N N . LEU A 1 108 ? -10.693 0.579 9.647 1.00 76.81 108 LEU A N 1
ATOM 836 C CA . LEU A 1 108 ? -9.315 0.119 9.686 1.00 76.81 108 LEU A CA 1
ATOM 837 C C . LEU A 1 108 ? -9.235 -1.395 9.494 1.00 76.81 108 LEU A C 1
ATOM 839 O O . LEU A 1 108 ? -8.563 -1.834 8.576 1.00 76.81 108 LEU A O 1
ATOM 843 N N . VAL A 1 109 ? -9.944 -2.176 10.307 1.00 79.12 109 VAL A N 1
ATOM 844 C CA . VAL A 1 109 ? -9.972 -3.646 10.248 1.00 79.12 109 VAL A CA 1
ATOM 845 C C . VAL A 1 109 ? -10.509 -4.147 8.905 1.00 79.12 109 VAL A C 1
ATOM 847 O O . VAL A 1 109 ? -10.037 -5.148 8.376 1.00 79.12 109 VAL A O 1
ATOM 850 N N . ARG A 1 110 ? -11.457 -3.429 8.293 1.00 79.31 110 ARG A N 1
ATOM 851 C CA . ARG A 1 110 ? -11.971 -3.779 6.959 1.00 79.31 110 ARG A CA 1
ATOM 852 C C . ARG A 1 110 ? -10.949 -3.546 5.848 1.00 79.31 110 ARG A C 1
ATOM 854 O O . ARG A 1 110 ? -10.883 -4.352 4.923 1.00 79.31 110 ARG A O 1
ATOM 861 N N . LYS A 1 111 ? -10.183 -2.452 5.902 1.00 75.25 111 LYS A N 1
ATOM 862 C CA . LYS A 1 111 ? -9.123 -2.165 4.917 1.00 75.25 111 LYS A CA 1
ATOM 863 C C . LYS A 1 111 ? -7.864 -2.996 5.172 1.00 75.25 111 LYS A C 1
ATOM 865 O O . LYS A 1 111 ? -7.280 -3.512 4.220 1.00 75.25 111 LYS A O 1
ATOM 870 N N . TYR A 1 112 ? -7.496 -3.129 6.438 1.00 78.56 112 TYR A N 1
ATOM 871 C CA . TYR A 1 112 ? -6.272 -3.731 6.949 1.00 78.56 112 TYR A CA 1
ATOM 872 C C . TYR A 1 112 ? -6.618 -4.848 7.951 1.00 78.56 112 TYR A C 1
ATOM 874 O O . TYR A 1 112 ? -6.471 -4.669 9.168 1.00 78.56 112 TYR A O 1
ATOM 882 N N . PRO A 1 113 ? -7.114 -6.003 7.470 1.00 72.69 113 PRO A N 1
ATOM 883 C CA . PRO A 1 113 ? -7.460 -7.140 8.326 1.00 72.69 113 PRO A CA 1
ATOM 884 C C . PRO A 1 113 ? -6.261 -7.697 9.114 1.00 72.69 113 PRO A C 1
ATOM 886 O O . PRO A 1 113 ? -6.443 -8.400 10.103 1.00 72.69 113 PRO A O 1
ATOM 889 N N . GLU A 1 114 ? -5.027 -7.345 8.752 1.00 77.75 114 GLU A N 1
ATOM 890 C CA . GLU A 1 114 ? -3.819 -7.638 9.529 1.00 77.75 114 GLU A CA 1
ATOM 891 C C . GLU A 1 114 ? -3.858 -7.085 10.966 1.00 77.75 114 GLU A C 1
ATOM 893 O O . GLU A 1 114 ? -3.185 -7.624 11.846 1.00 77.75 114 GLU A O 1
ATOM 898 N N . PHE A 1 115 ? -4.667 -6.054 11.238 1.00 72.56 115 PHE A N 1
ATOM 899 C CA . PHE A 1 115 ? -4.888 -5.556 12.600 1.00 72.56 115 PHE A CA 1
ATOM 900 C C . PHE A 1 115 ? -5.953 -6.341 13.379 1.00 72.56 115 PHE A C 1
ATOM 902 O O . PHE A 1 115 ? -5.923 -6.315 14.606 1.00 72.56 115 PHE A O 1
ATOM 909 N N . ASP A 1 116 ? -6.852 -7.057 12.697 1.00 70.31 116 ASP A N 1
ATOM 910 C CA . ASP A 1 116 ? -7.863 -7.940 13.306 1.00 70.31 116 ASP A CA 1
ATOM 911 C C . ASP A 1 116 ? -7.220 -9.238 13.822 1.00 70.31 116 ASP A C 1
ATOM 913 O O . ASP A 1 116 ? -7.465 -9.690 14.940 1.00 70.31 116 ASP A O 1
ATOM 917 N N . GLY A 1 117 ? -6.272 -9.782 13.050 1.00 52.62 117 GLY A N 1
ATOM 918 C CA . GLY A 1 117 ? -5.553 -11.016 13.383 1.00 52.62 117 GLY A CA 1
ATOM 919 C C . GLY A 1 117 ? -4.644 -10.936 14.619 1.00 52.62 117 GLY A C 1
ATOM 920 O O . GLY A 1 117 ? -4.243 -11.976 15.152 1.00 52.62 117 GLY A O 1
ATOM 921 N N . ALA A 1 118 ? -4.339 -9.737 15.128 1.00 49.84 118 ALA A N 1
ATOM 922 C CA . ALA A 1 118 ? -3.569 -9.575 16.364 1.00 49.84 118 ALA A CA 1
ATOM 923 C C . ALA A 1 118 ? -4.329 -10.062 17.619 1.00 49.84 118 ALA A C 1
ATOM 925 O O . ALA A 1 118 ? -3.692 -10.315 18.644 1.00 49.84 118 ALA A O 1
ATOM 926 N N . ASP A 1 119 ? -5.648 -10.283 17.526 1.00 43.28 119 ASP A N 1
ATOM 927 C CA . ASP A 1 119 ? -6.466 -10.889 18.588 1.00 43.28 119 ASP A CA 1
ATOM 928 C C . ASP A 1 119 ? -6.558 -12.431 18.494 1.00 43.28 119 ASP A C 1
ATOM 930 O O . ASP A 1 119 ? -7.298 -13.065 19.233 1.00 43.28 119 ASP A O 1
ATOM 934 N N . SER A 1 120 ? -5.775 -13.100 17.633 1.00 40.41 120 SER A N 1
ATOM 935 C CA . SER A 1 120 ? -5.855 -14.572 17.487 1.00 40.41 120 SER A CA 1
ATOM 936 C C . SER A 1 120 ? -4.838 -15.370 18.321 1.00 40.41 120 SER A C 1
ATOM 938 O O . SER A 1 120 ? -4.798 -16.594 18.231 1.00 40.41 120 SER A O 1
ATOM 940 N N . ARG A 1 121 ? -3.993 -14.730 19.147 1.00 42.88 121 ARG A N 1
ATOM 941 C CA . ARG A 1 121 ? -3.022 -15.428 20.030 1.00 42.88 121 ARG A CA 1
ATOM 942 C C . ARG A 1 121 ? -3.349 -15.347 21.523 1.00 42.88 121 ARG A C 1
ATOM 944 O O . ARG A 1 121 ? -2.446 -15.390 22.360 1.00 42.88 121 ARG A O 1
ATOM 951 N N . ARG A 1 122 ? -4.631 -15.274 21.890 1.00 47.16 122 ARG A N 1
ATOM 952 C CA . ARG A 1 122 ? -5.049 -15.367 23.297 1.00 47.16 122 ARG A CA 1
ATOM 953 C C . ARG A 1 122 ? -6.157 -16.390 23.542 1.00 47.16 122 ARG A C 1
ATOM 955 O O . ARG A 1 122 ? -7.088 -16.083 24.267 1.00 47.16 122 ARG A O 1
ATOM 962 N N . THR A 1 123 ? -6.027 -17.619 23.049 1.00 49.22 123 THR A N 1
ATOM 963 C CA . THR A 1 123 ? -6.903 -18.720 23.509 1.00 49.22 123 THR A CA 1
ATOM 964 C C . THR A 1 123 ? -6.314 -20.109 23.259 1.00 49.22 123 THR A C 1
ATOM 966 O O . THR A 1 123 ? -6.976 -20.974 22.713 1.00 49.22 123 THR A O 1
ATOM 969 N N . GLU A 1 124 ? -5.098 -20.382 23.735 1.00 46.44 124 GLU A N 1
ATOM 970 C CA . GLU A 1 124 ? -4.683 -21.773 23.997 1.00 46.44 124 GLU A CA 1
ATOM 971 C C . GLU A 1 124 ? -3.985 -21.867 25.359 1.00 46.44 124 GLU A C 1
ATOM 973 O O . GLU A 1 124 ? -2.763 -21.859 25.498 1.00 46.44 124 GLU A O 1
ATOM 978 N N . ARG A 1 125 ? -4.814 -21.900 26.402 1.00 45.84 125 ARG A N 1
ATOM 979 C CA . ARG A 1 125 ? -4.497 -22.511 27.693 1.00 45.84 125 ARG A CA 1
ATOM 980 C C . ARG A 1 125 ? -5.762 -23.177 28.202 1.00 45.84 125 ARG A C 1
ATOM 982 O O . ARG A 1 125 ? -6.589 -22.477 28.778 1.00 45.84 125 ARG A O 1
ATOM 989 N N . LEU A 1 126 ? -5.864 -24.487 28.007 1.00 50.50 126 LEU A N 1
ATOM 990 C CA . LEU A 1 126 ? -6.499 -25.429 28.928 1.00 50.50 126 LEU A CA 1
ATOM 991 C C . LEU A 1 126 ? -5.739 -26.754 28.837 1.00 50.50 126 LEU A C 1
ATOM 993 O O . LEU A 1 126 ? -5.505 -27.203 27.695 1.00 50.50 126 LEU A O 1
#

Sequence (126 aa):
MVKADGNGAIDVNGQVSPVTYTVSLKQRKGRSYEVDIRLMAPRDWLLQRGFERDAVLVSQSGARIPIYPHDDSRHDDGNHYDGRLDAADTISIELTARDDSCTSEVDLVRKYPEFDGADSRRTERL

Secondary structure (DSSP, 8-state):
-EEEEEEEEEEETTEEEEEEEEEEEEEPTTS-EEEEEEEEEEHHHHHHTT-SS-EEEEETT--EEEEEE-------S-----S---TTT-SEEEEEEEE----SHHHHHHH-GGGTGGGSSS----

Foldseek 3Di:
DDKFKFWWWKAQPNDIDIWIKMWDWDQDPPQWIKIKIKTKDFPVVCVVSVNDFWMWTQTPLRDTFIWGFDCPPPPPPPDDDVPDPDDDDDRITMIMGIDRVDRHPVSVCNRCVSVVCVVVPPDPDD

pLDDT: mean 73.09, std 15.61, range [40.41, 91.56]